Protein AF-A0A0F5PAA4-F1 (afdb_monomer_lite)

pLDDT: mean 71.05, std 21.67, range [29.44, 95.19]

Sequence (118 aa):
MLAIAMKSSELCDPKCWIWTVRRVPALVEAEVPMDQEERAELVTRIFARITSKLEDAAADAMEGQSKEANEREQIARAERIETSARDIQLMAEAAAAILRQACQSARKRGSDSNSVQI

Radius of gyration: 21.24 Å; chains: 1; bounding box: 42×35×67 Å

Secondary structure (DSSP, 8-state):
-------------TT--------------------HHHHHHHHHHHHHHHHHHHHHHHHHHHHTT-TT--HHHHHHHHHHHHHHHHHHHHHHHHHHHHHHHHHHHHHHHHHHTTS---

Structure (mmCIF, N/CA/C/O backbone):
data_AF-A0A0F5PAA4-F1
#
_entry.id   AF-A0A0F5PAA4-F1
#
loop_
_atom_site.group_PDB
_atom_site.id
_atom_site.type_symbol
_atom_site.label_atom_id
_atom_site.label_alt_id
_atom_site.label_comp_id
_atom_site.label_asym_id
_atom_site.label_entity_id
_atom_site.label_seq_id
_atom_site.pdbx_PDB_ins_code
_atom_site.Cartn_x
_atom_site.Cartn_y
_atom_site.Cartn_z
_atom_site.occupancy
_atom_site.B_iso_or_equiv
_atom_site.auth_seq_id
_atom_site.auth_comp_id
_atom_site.auth_asym_id
_atom_site.auth_atom_id
_atom_site.pdbx_PDB_model_num
ATOM 1 N N . MET A 1 1 ? 15.685 25.529 8.381 1.00 33.22 1 MET A N 1
ATOM 2 C CA . MET A 1 1 ? 15.362 26.255 9.634 1.00 33.22 1 MET A CA 1
ATOM 3 C C . MET A 1 1 ? 13.849 26.212 9.853 1.00 33.22 1 MET A C 1
ATOM 5 O O . MET A 1 1 ? 13.152 25.701 8.986 1.00 33.22 1 MET A O 1
ATOM 9 N N . LEU A 1 2 ? 13.374 26.697 11.004 1.00 32.91 2 LEU A N 1
ATOM 10 C CA . LEU A 1 2 ? 11.960 26.921 11.361 1.00 32.91 2 LEU A CA 1
ATOM 11 C C . LEU A 1 2 ? 11.213 27.759 10.292 1.00 32.91 2 LEU A C 1
ATOM 13 O O . LEU A 1 2 ? 11.868 28.524 9.590 1.00 32.91 2 LEU A O 1
ATOM 17 N N . ALA A 1 3 ? 9.879 27.757 10.151 1.00 31.41 3 ALA A N 1
ATOM 18 C CA . ALA A 1 3 ? 8.790 26.869 10.623 1.00 31.41 3 ALA A CA 1
ATOM 19 C C . ALA A 1 3 ? 7.552 27.139 9.696 1.00 31.41 3 ALA A C 1
ATOM 21 O O . ALA A 1 3 ? 7.798 27.339 8.512 1.00 31.41 3 ALA A O 1
ATOM 22 N N . ILE A 1 4 ? 6.240 27.161 10.005 1.00 31.92 4 ILE A N 1
ATOM 23 C CA . ILE A 1 4 ? 5.357 27.163 11.202 1.00 31.92 4 ILE A CA 1
ATOM 24 C C . ILE A 1 4 ? 4.042 26.430 10.821 1.00 31.92 4 ILE A C 1
ATOM 26 O O . ILE A 1 4 ? 3.731 26.302 9.638 1.00 31.92 4 ILE A O 1
ATOM 30 N N . ALA A 1 5 ? 3.264 25.942 11.797 1.00 48.59 5 ALA A N 1
ATOM 31 C CA . ALA A 1 5 ? 1.985 25.255 11.554 1.00 48.59 5 ALA A CA 1
ATOM 32 C C . ALA A 1 5 ? 0.773 26.209 11.467 1.00 48.59 5 ALA A C 1
ATOM 34 O O . ALA A 1 5 ? 0.737 27.234 12.144 1.00 48.59 5 ALA A O 1
ATOM 35 N N . MET A 1 6 ? -0.272 25.813 10.726 1.00 29.44 6 MET A N 1
ATOM 36 C CA . MET A 1 6 ? -1.611 26.414 10.815 1.00 29.44 6 MET A CA 1
ATOM 37 C C . MET A 1 6 ? -2.683 25.347 11.049 1.00 29.44 6 MET A C 1
ATOM 39 O O . MET A 1 6 ? -2.807 24.385 10.294 1.00 29.44 6 MET A O 1
ATOM 43 N N . LYS A 1 7 ? -3.491 25.559 12.090 1.00 43.25 7 LYS A N 1
ATOM 44 C CA . LYS A 1 7 ? -4.708 24.798 12.387 1.00 43.25 7 LYS A CA 1
ATOM 45 C C . LYS A 1 7 ? -5.834 25.332 11.497 1.00 43.25 7 LYS A C 1
ATOM 47 O O . LYS A 1 7 ? -6.430 26.349 11.834 1.00 43.25 7 LYS A O 1
ATOM 52 N N . SER A 1 8 ? -6.111 24.673 10.372 1.00 37.47 8 SER A N 1
ATOM 53 C CA . SER A 1 8 ? -7.257 25.046 9.531 1.00 37.47 8 SER A CA 1
ATOM 54 C C . SER A 1 8 ? -8.556 24.579 10.189 1.00 37.47 8 SER A C 1
ATOM 56 O O . SER A 1 8 ? -8.879 23.394 10.170 1.00 37.47 8 SER A O 1
ATOM 58 N N . SER A 1 9 ? -9.282 25.505 10.814 1.00 40.34 9 SER A N 1
ATOM 59 C CA . SER A 1 9 ? -10.588 25.262 11.442 1.00 40.34 9 SER A CA 1
ATOM 60 C C . SER A 1 9 ? -11.772 25.546 10.507 1.00 40.34 9 SER A C 1
ATOM 62 O O . SER A 1 9 ? -12.895 25.715 10.973 1.00 40.34 9 SER A O 1
ATOM 64 N N . GLU A 1 10 ? -11.532 25.610 9.195 1.00 41.50 10 GLU A N 1
ATOM 65 C CA . GLU A 1 10 ? -12.490 26.086 8.189 1.00 41.50 10 GLU A CA 1
ATOM 66 C C . GLU A 1 10 ? -12.744 25.039 7.094 1.00 41.50 10 GLU A C 1
ATOM 68 O O . GLU A 1 10 ? -12.441 25.253 5.924 1.00 41.50 10 GLU A O 1
ATOM 73 N N . LEU A 1 11 ? -13.297 23.882 7.477 1.00 41.94 11 LEU A N 1
ATOM 74 C CA . LEU A 1 11 ? -13.907 22.919 6.543 1.00 41.94 11 LEU A CA 1
ATOM 75 C C . LEU A 1 11 ? -14.893 21.983 7.270 1.00 41.94 11 LEU A C 1
ATOM 77 O O . LEU A 1 11 ? -14.782 20.761 7.246 1.00 41.94 11 LEU A O 1
ATOM 81 N N . CYS A 1 12 ? -15.881 22.579 7.946 1.00 33.78 12 CYS A N 1
ATOM 82 C CA . CYS A 1 12 ? -16.990 21.848 8.569 1.00 33.78 12 CYS A CA 1
ATOM 83 C C . CYS A 1 12 ? -18.027 21.381 7.527 1.00 33.78 12 CYS A C 1
ATOM 85 O O . CYS A 1 12 ? -19.172 21.828 7.545 1.00 33.78 12 CYS A O 1
ATOM 87 N N . ASP A 1 13 ? -17.636 20.461 6.642 1.00 38.03 13 ASP A N 1
ATOM 88 C CA . ASP A 1 13 ? -18.572 19.624 5.882 1.00 38.03 13 ASP A CA 1
ATOM 89 C C . ASP A 1 13 ? -18.316 18.143 6.230 1.00 38.03 13 ASP A C 1
ATOM 91 O O . ASP A 1 13 ? -17.271 17.603 5.849 1.00 38.03 13 ASP A O 1
ATOM 95 N N . PRO A 1 14 ? -19.248 17.451 6.919 1.00 42.25 14 PRO A N 1
ATOM 96 C CA . PRO A 1 14 ? -19.088 16.045 7.299 1.00 42.25 14 PRO A CA 1
ATOM 97 C C . PRO A 1 14 ? -19.070 15.066 6.108 1.00 42.25 14 PRO A C 1
ATOM 99 O O . PRO A 1 14 ? -18.960 13.859 6.317 1.00 42.25 14 PRO A O 1
ATOM 102 N N . LYS A 1 15 ? -19.178 15.544 4.860 1.00 41.66 15 LYS A N 1
ATOM 103 C CA . LYS A 1 15 ? -19.064 14.738 3.635 1.00 41.66 15 LYS A CA 1
ATOM 104 C C . LYS A 1 15 ? -17.745 14.934 2.881 1.00 41.66 15 LYS A C 1
ATOM 106 O O . LYS A 1 15 ? -17.499 14.196 1.930 1.00 41.66 15 LYS A O 1
ATOM 111 N N . CYS A 1 16 ? -16.875 15.864 3.286 1.00 35.50 16 CYS A N 1
ATOM 112 C CA . CYS A 1 16 ? -15.644 16.176 2.551 1.00 35.50 16 CYS A CA 1
ATOM 113 C C . CYS A 1 16 ? -14.419 15.367 3.031 1.00 35.50 16 CYS A C 1
ATOM 115 O O . CYS A 1 16 ? -13.402 15.917 3.444 1.00 35.50 16 CYS A O 1
ATOM 117 N N . TRP A 1 17 ? -14.487 14.035 2.940 1.00 35.19 17 TRP A N 1
ATOM 118 C CA . TRP A 1 17 ? -13.364 13.118 3.219 1.00 35.19 17 TRP A CA 1
ATOM 119 C C . TRP A 1 17 ? -12.453 12.904 1.990 1.00 35.19 17 TRP A C 1
ATOM 121 O O . TRP A 1 17 ? -11.877 11.835 1.781 1.00 35.19 17 TRP A O 1
ATOM 131 N N . ILE A 1 18 ? -12.302 13.947 1.165 1.00 41.72 18 ILE A N 1
ATOM 132 C CA . ILE A 1 18 ? -11.407 13.959 0.003 1.00 41.72 18 ILE A CA 1
ATOM 13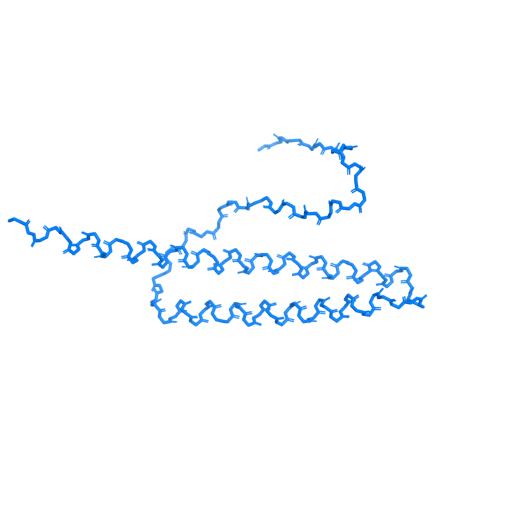3 C C . ILE A 1 18 ? -9.981 14.242 0.490 1.00 41.72 18 ILE A C 1
ATOM 135 O O . ILE A 1 18 ? -9.535 15.390 0.571 1.00 41.72 18 ILE A O 1
ATOM 139 N N . TRP A 1 19 ? -9.260 13.166 0.811 1.00 36.81 19 TRP A N 1
ATOM 140 C CA . TRP A 1 19 ? -7.839 13.186 1.160 1.00 36.81 19 TRP A CA 1
ATOM 141 C C . TRP A 1 19 ? -7.017 13.799 0.020 1.00 36.81 19 TRP A C 1
ATOM 143 O O . TRP A 1 19 ? -6.636 13.138 -0.945 1.00 36.81 19 TRP A O 1
ATOM 153 N N . THR A 1 20 ? -6.760 15.103 0.120 1.00 39.62 20 THR A N 1
ATOM 154 C CA . THR A 1 20 ? -6.058 15.872 -0.910 1.00 39.62 20 THR A CA 1
ATOM 155 C C . THR A 1 20 ? -4.556 15.615 -0.789 1.00 39.62 20 THR A C 1
ATOM 157 O O . THR A 1 20 ? -3.835 16.360 -0.125 1.00 39.62 20 THR A O 1
ATOM 160 N N . VAL A 1 21 ? -4.091 14.520 -1.401 1.00 43.03 21 VAL A N 1
ATOM 161 C CA . VAL A 1 21 ? -2.698 14.048 -1.334 1.00 43.03 21 VAL A CA 1
ATOM 162 C C . VAL A 1 21 ? -1.737 15.115 -1.868 1.00 43.03 21 VAL A C 1
ATOM 164 O O . VAL A 1 21 ? -1.580 15.317 -3.0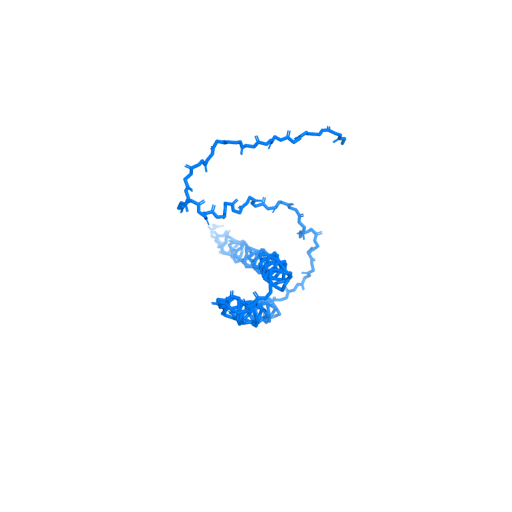76 1.00 43.03 21 VAL A O 1
ATOM 167 N N . ARG A 1 22 ? -1.071 15.823 -0.952 1.00 39.41 22 ARG A N 1
ATOM 168 C CA . ARG A 1 22 ? -0.134 16.897 -1.285 1.00 39.41 22 ARG A CA 1
ATOM 169 C C . ARG A 1 22 ? 1.227 16.301 -1.656 1.00 39.41 22 ARG A C 1
ATOM 171 O O . ARG A 1 22 ? 2.081 16.134 -0.794 1.00 39.41 22 ARG A O 1
ATOM 178 N N . ARG A 1 23 ? 1.379 15.985 -2.951 1.00 38.94 23 ARG A N 1
ATOM 179 C CA . ARG A 1 23 ? 2.579 15.443 -3.629 1.00 38.94 23 ARG A CA 1
ATOM 180 C C . ARG A 1 23 ? 3.897 15.770 -2.907 1.00 38.94 23 ARG A C 1
ATOM 182 O O . ARG A 1 23 ? 4.299 16.935 -2.874 1.00 38.94 23 ARG A O 1
ATOM 189 N N . VAL A 1 24 ? 4.608 14.736 -2.457 1.00 42.50 24 VAL A N 1
ATOM 190 C CA . VAL A 1 24 ? 5.983 14.852 -1.950 1.00 42.50 24 VAL A CA 1
ATOM 191 C C . VAL A 1 24 ? 6.958 15.016 -3.132 1.00 42.50 24 VAL A C 1
ATOM 193 O O . VAL A 1 24 ? 6.892 14.244 -4.093 1.00 42.50 24 VAL A O 1
ATOM 196 N N . PRO A 1 25 ? 7.847 16.026 -3.131 1.00 49.91 25 PRO A N 1
ATOM 197 C CA . PRO A 1 25 ? 8.957 16.118 -4.074 1.00 49.91 25 PRO A CA 1
ATOM 198 C C . PRO A 1 25 ? 10.240 15.474 -3.515 1.00 49.91 25 PRO A C 1
ATOM 2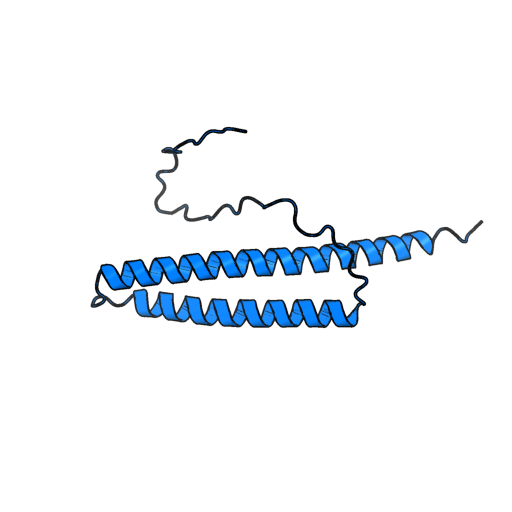00 O O . PRO A 1 25 ? 10.456 15.473 -2.309 1.00 49.91 25 PRO A O 1
ATOM 203 N N . ALA A 1 26 ? 11.114 15.035 -4.430 1.00 42.81 26 ALA A N 1
ATOM 204 C CA . ALA A 1 26 ? 12.471 14.513 -4.207 1.00 42.81 26 ALA A CA 1
ATOM 205 C C . ALA A 1 26 ? 12.604 13.202 -3.397 1.00 42.81 26 ALA A C 1
ATOM 207 O O . ALA A 1 26 ? 12.605 13.228 -2.172 1.00 42.81 26 ALA A O 1
ATOM 208 N N . LEU A 1 27 ? 12.837 12.078 -4.106 1.00 42.47 27 LEU A N 1
ATOM 209 C CA . LEU A 1 27 ? 13.696 10.960 -3.650 1.00 42.47 27 LEU A CA 1
ATOM 210 C C . LEU A 1 27 ? 14.000 9.903 -4.751 1.00 42.47 27 LEU A C 1
ATOM 212 O O . LEU A 1 27 ? 13.930 8.703 -4.508 1.00 42.47 27 LEU A O 1
ATOM 216 N N . VAL A 1 28 ? 14.354 10.323 -5.979 1.00 52.34 28 VAL A N 1
ATOM 217 C CA . VAL A 1 28 ? 14.910 9.413 -7.016 1.00 52.34 28 VAL A CA 1
ATOM 218 C C . VAL A 1 28 ? 16.017 10.109 -7.827 1.00 52.34 28 VAL A C 1
ATOM 220 O O . VAL A 1 28 ? 15.871 10.351 -9.021 1.00 52.34 28 VAL A O 1
ATOM 223 N N . GLU A 1 29 ? 17.135 10.439 -7.174 1.00 45.44 29 GLU A N 1
ATOM 224 C CA . GLU A 1 29 ? 18.380 10.897 -7.833 1.00 45.44 29 GLU A CA 1
ATOM 225 C C . GLU A 1 29 ? 19.484 9.827 -7.756 1.00 45.44 29 GLU A C 1
ATOM 227 O O . GLU A 1 29 ? 20.648 10.095 -7.477 1.00 45.44 29 GLU A O 1
ATOM 232 N N . ALA A 1 30 ? 19.091 8.580 -8.015 1.00 49.75 30 ALA A N 1
ATOM 233 C CA . ALA A 1 30 ? 20.000 7.483 -8.310 1.00 49.75 30 ALA A CA 1
ATOM 234 C C . ALA A 1 30 ? 19.585 6.878 -9.657 1.00 49.75 30 ALA A C 1
ATOM 236 O O . ALA A 1 30 ? 18.648 6.080 -9.721 1.00 49.75 30 ALA A O 1
ATOM 237 N N . GLU A 1 31 ? 20.267 7.265 -10.739 1.00 51.00 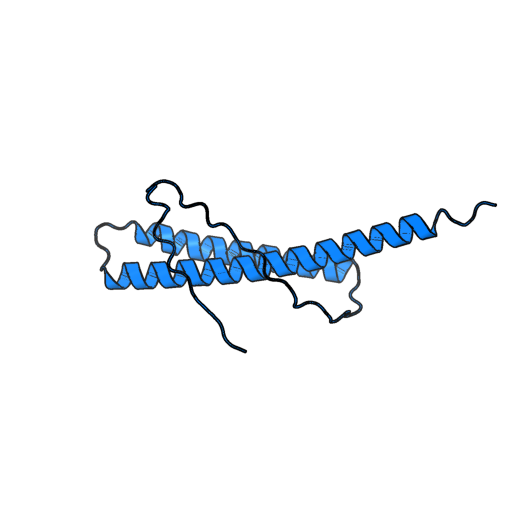31 GLU A N 1
ATOM 238 C CA . GLU A 1 31 ? 20.152 6.584 -12.035 1.00 51.00 31 GLU A CA 1
ATOM 239 C C . GLU A 1 31 ? 20.860 5.223 -11.961 1.00 51.00 31 GLU A C 1
ATOM 241 O O . GLU A 1 31 ? 21.948 5.023 -12.496 1.00 51.00 31 GLU A O 1
ATOM 246 N N . VAL A 1 32 ? 20.232 4.267 -11.273 1.00 60.38 32 VAL A N 1
ATOM 247 C CA . VAL A 1 32 ? 20.573 2.849 -11.415 1.00 60.38 32 VAL A CA 1
ATOM 248 C C . VAL A 1 32 ? 20.209 2.449 -12.852 1.00 60.38 32 VAL A C 1
ATOM 250 O O . VAL A 1 32 ? 19.040 2.600 -13.226 1.00 60.38 32 VAL A O 1
ATOM 253 N N . PRO A 1 33 ? 21.162 1.972 -13.678 1.00 63.41 33 PRO A N 1
ATOM 254 C CA . PRO A 1 33 ? 20.924 1.658 -15.084 1.00 63.41 33 PRO A CA 1
ATOM 255 C C . PRO A 1 33 ? 20.153 0.338 -15.226 1.00 63.41 33 PRO A C 1
ATOM 257 O O . PRO A 1 33 ? 20.705 -0.691 -15.593 1.00 63.41 33 PRO A O 1
ATOM 260 N N . MET A 1 34 ? 18.862 0.398 -14.912 1.00 75.31 34 MET A N 1
ATOM 261 C CA . MET A 1 34 ? 17.905 -0.700 -15.009 1.00 75.31 34 MET A CA 1
ATOM 262 C C . MET A 1 34 ? 17.423 -0.866 -16.458 1.00 75.31 34 MET A C 1
ATOM 264 O O . MET A 1 34 ? 17.238 0.135 -17.172 1.00 75.31 34 MET A O 1
ATOM 268 N N . ASP A 1 35 ? 17.173 -2.094 -16.903 1.00 83.75 35 ASP A N 1
ATOM 269 C CA . ASP A 1 35 ? 16.633 -2.382 -18.233 1.00 83.75 35 ASP A CA 1
ATOM 270 C C . ASP A 1 35 ? 15.089 -2.276 -18.291 1.00 83.75 35 ASP A C 1
ATOM 272 O O . ASP A 1 35 ? 14.433 -1.741 -17.392 1.00 83.75 35 ASP A O 1
ATOM 276 N N . GLN A 1 36 ? 14.481 -2.588 -19.441 1.00 80.62 36 GLN A N 1
ATOM 277 C CA . GLN A 1 36 ? 13.030 -2.445 -19.628 1.00 80.62 36 GLN A CA 1
ATOM 278 C C . GLN A 1 36 ? 12.216 -3.606 -19.025 1.00 80.62 36 GLN A C 1
ATOM 280 O O . GLN A 1 36 ? 11.072 -3.381 -18.631 1.00 80.62 36 GLN A O 1
ATOM 285 N N . GLU A 1 37 ? 12.795 -4.799 -18.927 1.00 84.06 37 GLU A N 1
ATOM 286 C CA . GLU A 1 37 ? 12.187 -5.999 -18.35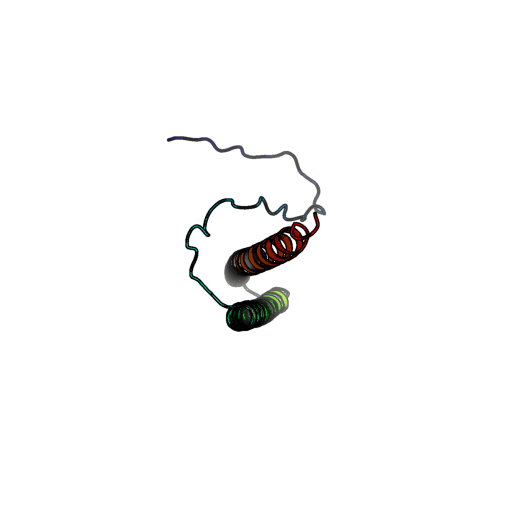2 1.00 84.06 37 GLU A CA 1
ATOM 287 C C . GLU A 1 37 ? 12.271 -5.954 -16.821 1.00 84.06 37 GLU A C 1
ATOM 289 O O . GLU A 1 37 ? 11.241 -6.054 -16.157 1.00 84.06 37 GLU A O 1
ATOM 294 N N . GLU A 1 38 ? 13.439 -5.617 -16.264 1.00 85.12 38 GLU A N 1
ATOM 295 C CA . GLU A 1 38 ? 13.633 -5.340 -14.833 1.00 85.12 38 GLU A CA 1
ATOM 296 C C . GLU A 1 38 ? 12.658 -4.268 -14.313 1.00 85.12 38 GLU A C 1
ATOM 298 O O . GLU A 1 38 ? 12.039 -4.432 -13.259 1.00 85.12 38 GLU A O 1
ATOM 303 N N . ARG A 1 39 ? 12.461 -3.173 -15.069 1.00 84.81 39 ARG A N 1
ATOM 304 C CA . ARG A 1 39 ? 11.475 -2.129 -14.724 1.00 84.81 39 ARG A CA 1
ATOM 305 C C . ARG A 1 39 ? 10.043 -2.654 -14.729 1.00 84.81 39 ARG A C 1
ATOM 307 O O . ARG A 1 39 ? 9.260 -2.267 -13.861 1.00 84.81 39 ARG A O 1
ATOM 314 N N . ALA A 1 40 ? 9.683 -3.486 -15.706 1.00 86.12 40 ALA A N 1
ATOM 315 C CA . ALA A 1 40 ? 8.344 -4.059 -15.798 1.00 86.12 40 ALA A CA 1
ATOM 316 C C . ALA A 1 40 ? 8.089 -5.046 -14.648 1.00 86.12 40 ALA A C 1
ATOM 318 O O . ALA A 1 40 ? 7.028 -4.997 -14.019 1.00 86.12 40 ALA A O 1
ATOM 319 N N . GLU A 1 41 ? 9.074 -5.880 -14.309 1.00 89.69 41 GLU A N 1
ATOM 320 C CA . GLU A 1 41 ? 8.991 -6.797 -13.176 1.00 89.69 41 GLU A CA 1
ATOM 321 C C . GLU A 1 41 ? 8.917 -6.041 -11.841 1.00 89.69 41 GLU A C 1
ATOM 323 O O . GLU A 1 41 ? 8.043 -6.325 -11.024 1.00 89.69 41 GLU A O 1
ATOM 328 N N . LEU A 1 42 ? 9.761 -5.025 -11.628 1.00 88.12 42 LEU A N 1
ATOM 329 C CA . LEU A 1 42 ? 9.743 -4.207 -10.414 1.00 88.12 42 LEU A CA 1
ATOM 330 C C . LEU A 1 42 ? 8.389 -3.510 -10.218 1.00 88.12 42 LEU A C 1
ATOM 332 O O . LEU A 1 42 ? 7.822 -3.573 -9.128 1.00 88.12 42 LEU A O 1
ATOM 336 N N . VAL A 1 43 ? 7.830 -2.902 -11.269 1.00 88.88 43 VAL A N 1
ATOM 337 C CA . VAL A 1 43 ? 6.487 -2.300 -11.216 1.00 88.88 43 VAL A CA 1
ATOM 338 C C . VAL A 1 43 ? 5.419 -3.360 -10.915 1.00 88.88 43 VAL A C 1
ATOM 340 O O . VAL A 1 43 ? 4.543 -3.116 -10.087 1.00 88.88 43 VAL A O 1
ATOM 343 N N . THR A 1 44 ? 5.519 -4.558 -11.499 1.00 91.44 44 THR A N 1
ATOM 344 C CA . THR A 1 44 ? 4.593 -5.678 -11.243 1.00 91.44 44 THR A CA 1
ATOM 345 C C . THR A 1 44 ? 4.659 -6.153 -9.786 1.00 91.44 44 THR A C 1
ATOM 347 O O . THR A 1 44 ? 3.623 -6.297 -9.135 1.00 91.44 44 THR A O 1
ATOM 350 N N . ARG A 1 45 ? 5.868 -6.317 -9.233 1.00 92.06 45 ARG A N 1
ATOM 351 C CA . ARG A 1 45 ? 6.109 -6.660 -7.821 1.00 92.06 45 ARG A CA 1
ATOM 352 C C . ARG A 1 45 ? 5.554 -5.584 -6.875 1.00 92.06 45 ARG A C 1
ATOM 354 O O . ARG A 1 45 ? 4.953 -5.926 -5.857 1.00 92.06 45 ARG A O 1
ATOM 361 N N . ILE A 1 46 ? 5.692 -4.299 -7.222 1.00 89.44 46 ILE A N 1
ATOM 362 C CA . ILE A 1 46 ? 5.108 -3.187 -6.454 1.00 89.44 46 ILE A CA 1
ATOM 363 C C . ILE A 1 46 ? 3.573 -3.244 -6.483 1.00 89.44 46 ILE A C 1
ATOM 365 O O . ILE A 1 46 ? 2.953 -3.163 -5.423 1.00 89.44 46 ILE A O 1
ATOM 369 N N . PHE A 1 47 ? 2.946 -3.441 -7.649 1.00 91.75 47 PHE A N 1
ATOM 370 C CA . PHE A 1 47 ? 1.486 -3.575 -7.743 1.00 91.75 47 PHE A CA 1
ATOM 371 C C . PHE A 1 47 ? 0.958 -4.766 -6.935 1.00 91.75 47 PHE A C 1
ATOM 373 O O . PHE A 1 47 ? 0.018 -4.594 -6.164 1.00 91.75 47 PHE A O 1
ATOM 380 N N . ALA A 1 48 ? 1.598 -5.936 -7.022 1.00 94.19 48 ALA A N 1
ATOM 381 C CA . ALA A 1 48 ? 1.228 -7.098 -6.211 1.00 94.19 48 ALA A CA 1
ATOM 382 C C . ALA A 1 48 ? 1.299 -6.802 -4.699 1.00 94.19 48 ALA A C 1
ATOM 384 O O . ALA A 1 48 ? 0.422 -7.218 -3.938 1.00 94.19 48 ALA A O 1
ATOM 385 N N . ARG A 1 49 ? 2.305 -6.032 -4.252 1.00 93.69 49 ARG A N 1
ATOM 386 C CA . ARG A 1 49 ? 2.442 -5.651 -2.838 1.00 93.69 49 ARG A CA 1
ATOM 387 C C . ARG A 1 49 ? 1.451 -4.572 -2.393 1.00 93.69 49 ARG A C 1
ATOM 389 O O . ARG A 1 49 ? 1.028 -4.602 -1.238 1.00 93.69 49 ARG A O 1
ATOM 396 N N . ILE A 1 50 ? 1.050 -3.668 -3.290 1.00 91.06 50 ILE A N 1
ATOM 397 C CA . ILE A 1 50 ? -0.053 -2.723 -3.063 1.00 91.06 50 ILE A CA 1
ATOM 398 C C . ILE A 1 50 ? -1.375 -3.484 -2.896 1.00 91.06 50 ILE A C 1
ATOM 400 O O . ILE A 1 50 ? -2.073 -3.235 -1.917 1.00 91.06 50 ILE A O 1
ATOM 404 N N . THR A 1 51 ? -1.692 -4.434 -3.784 1.00 92.88 51 THR A N 1
ATOM 405 C CA . THR A 1 51 ? -2.925 -5.238 -3.707 1.00 92.88 51 THR A CA 1
ATOM 406 C C . THR A 1 51 ? -3.016 -6.005 -2.389 1.00 92.88 51 THR A C 1
ATOM 408 O O . THR A 1 51 ? -3.992 -5.827 -1.671 1.00 92.88 51 THR A O 1
ATOM 411 N N . SER A 1 52 ? -1.964 -6.737 -1.998 1.00 94.25 52 SER A N 1
ATOM 412 C CA . SER A 1 52 ? -1.928 -7.444 -0.704 1.00 94.25 52 SER A CA 1
ATOM 413 C C . SER A 1 52 ? -2.177 -6.502 0.483 1.00 94.25 52 SER A C 1
ATOM 415 O O . SER A 1 52 ? -2.967 -6.827 1.362 1.00 94.25 52 SER A O 1
ATOM 417 N N . LYS A 1 53 ? -1.569 -5.306 0.504 1.00 93.44 53 LYS A N 1
ATOM 418 C CA . LYS A 1 53 ? -1.796 -4.332 1.588 1.00 93.44 53 LYS A CA 1
ATOM 419 C C . LYS A 1 53 ? -3.185 -3.682 1.556 1.00 93.44 53 LYS A C 1
ATOM 421 O O . LYS A 1 53 ? -3.659 -3.246 2.604 1.00 93.44 53 LYS A O 1
ATOM 426 N N . LEU A 1 54 ? -3.829 -3.593 0.390 1.00 92.50 54 LEU A N 1
ATOM 427 C CA . LEU A 1 54 ? -5.224 -3.157 0.264 1.00 92.50 54 LEU A CA 1
ATOM 428 C C . LEU A 1 54 ? -6.191 -4.230 0.777 1.00 92.50 54 LEU A C 1
ATOM 430 O O . LEU A 1 54 ? -7.160 -3.885 1.443 1.00 92.50 54 LEU A O 1
ATOM 434 N N . GLU A 1 55 ? -5.911 -5.507 0.514 1.00 95.19 55 GLU A N 1
ATOM 435 C CA . GLU A 1 55 ? -6.673 -6.650 1.032 1.00 95.19 55 GLU A CA 1
ATOM 436 C C . GLU A 1 55 ? -6.555 -6.742 2.564 1.00 95.19 55 GLU A C 1
ATOM 438 O O . GLU A 1 55 ? -7.580 -6.781 3.248 1.00 95.19 55 GLU A O 1
ATOM 443 N N . ASP A 1 56 ? -5.333 -6.647 3.107 1.00 91.44 56 ASP A N 1
ATOM 444 C CA . ASP A 1 56 ? -5.069 -6.582 4.554 1.00 91.44 56 ASP A CA 1
ATOM 445 C C . ASP A 1 56 ? -5.854 -5.427 5.218 1.00 91.44 56 ASP A C 1
ATOM 447 O O . ASP A 1 56 ? -6.562 -5.618 6.209 1.00 91.44 56 ASP A O 1
ATOM 451 N N . ALA A 1 57 ? -5.768 -4.214 4.655 1.00 89.75 57 ALA A N 1
ATOM 452 C CA . ALA A 1 57 ? -6.441 -3.030 5.195 1.00 89.75 57 ALA A CA 1
ATOM 453 C C . ALA A 1 57 ? -7.974 -3.079 5.039 1.00 89.75 57 ALA A C 1
ATOM 455 O O . ALA A 1 57 ? -8.691 -2.542 5.886 1.00 89.75 57 ALA A O 1
ATOM 456 N N . ALA A 1 58 ? -8.488 -3.725 3.987 1.00 91.00 58 ALA A N 1
ATOM 457 C CA . ALA A 1 58 ? -9.920 -3.936 3.796 1.00 91.00 58 ALA A CA 1
ATOM 458 C C . ALA A 1 58 ? -10.490 -4.920 4.827 1.00 91.00 58 ALA A C 1
ATOM 460 O O . ALA A 1 58 ? -11.563 -4.660 5.369 1.00 91.00 58 ALA A O 1
ATOM 461 N N . ALA A 1 59 ? -9.765 -5.996 5.157 1.00 89.94 59 ALA A N 1
ATOM 462 C CA . ALA A 1 59 ? -10.149 -6.912 6.230 1.00 89.94 59 ALA A CA 1
ATOM 463 C C . ALA A 1 59 ? -10.205 -6.191 7.590 1.00 89.94 59 ALA A C 1
ATOM 465 O O . ALA A 1 59 ? -11.220 -6.256 8.287 1.00 89.94 59 ALA A O 1
ATOM 466 N N . ASP A 1 60 ? -9.170 -5.411 7.918 1.00 89.12 60 ASP A N 1
ATOM 467 C CA . ASP A 1 60 ? -9.105 -4.635 9.164 1.00 89.12 60 ASP A CA 1
ATOM 468 C C . ASP A 1 60 ? -10.254 -3.606 9.276 1.00 89.12 60 ASP A C 1
ATOM 470 O O . ASP A 1 60 ? -10.836 -3.410 10.349 1.00 89.12 60 ASP A O 1
ATOM 474 N N . ALA A 1 61 ? -10.633 -2.992 8.147 1.00 89.00 61 ALA A N 1
ATOM 475 C CA . ALA A 1 61 ? -11.755 -2.059 8.043 1.00 89.00 61 ALA A CA 1
ATOM 476 C C . ALA A 1 61 ? -13.137 -2.740 8.081 1.00 89.00 61 ALA A C 1
ATOM 478 O O . ALA A 1 61 ? -14.096 -2.139 8.567 1.00 89.00 61 ALA A O 1
ATOM 479 N N . MET A 1 62 ? -13.265 -3.976 7.587 1.00 89.44 62 MET A N 1
ATOM 480 C CA . MET A 1 62 ? -14.494 -4.771 7.689 1.00 89.44 62 MET A CA 1
ATOM 481 C C . MET A 1 62 ? -14.740 -5.231 9.128 1.00 89.44 62 MET A C 1
ATOM 483 O O . MET A 1 62 ? -15.839 -5.047 9.648 1.00 89.44 62 MET A O 1
ATOM 487 N N . GLU A 1 63 ? -13.718 -5.761 9.806 1.00 84.69 63 GLU A N 1
ATOM 488 C CA . GLU A 1 63 ? -13.808 -6.133 11.225 1.00 84.69 63 GLU A CA 1
ATOM 489 C C . GLU A 1 63 ? -14.119 -4.923 12.125 1.00 84.69 63 GLU A C 1
ATOM 491 O O . GLU A 1 63 ? -14.873 -5.038 13.095 1.00 84.69 63 GLU A O 1
ATOM 496 N N . GLY A 1 64 ? -13.598 -3.741 11.773 1.00 81.75 64 GLY A N 1
ATOM 497 C CA . GLY A 1 64 ? -13.883 -2.476 12.456 1.00 81.75 64 GLY A CA 1
ATOM 498 C C . GLY A 1 64 ? -15.359 -2.046 12.453 1.00 81.75 64 GLY A C 1
ATOM 499 O O . GLY A 1 64 ? -15.726 -1.173 13.233 1.00 81.75 64 GLY A O 1
ATOM 500 N N . GLN A 1 65 ? -16.222 -2.664 11.635 1.00 82.94 65 GLN A N 1
ATOM 501 C CA . GLN A 1 65 ? -17.668 -2.389 11.606 1.00 82.94 65 GLN A CA 1
ATOM 502 C C . GLN A 1 65 ? -18.463 -3.175 12.667 1.00 82.94 65 GLN A C 1
ATOM 504 O O . GLN A 1 65 ? -19.682 -3.008 12.772 1.00 82.94 65 GLN A O 1
ATOM 509 N N . SER A 1 66 ? -17.805 -4.023 13.469 1.00 82.69 66 SER A N 1
ATOM 510 C CA . SER A 1 66 ? -18.459 -4.721 14.579 1.00 82.69 66 SER A CA 1
ATOM 511 C C . SER A 1 66 ? -18.950 -3.747 15.656 1.00 82.69 66 SER A C 1
ATOM 513 O O . SER A 1 66 ? -18.190 -2.936 16.188 1.00 82.69 66 SER A O 1
ATOM 515 N N . LYS A 1 67 ? -20.226 -3.889 16.035 1.00 76.12 67 LYS A N 1
ATOM 516 C CA . LYS A 1 67 ? -20.876 -3.117 17.111 1.00 76.12 67 LYS A CA 1
ATOM 517 C C . LYS A 1 67 ? -20.413 -3.509 18.519 1.00 76.12 67 LYS A C 1
ATOM 519 O O . LYS A 1 67 ? -20.783 -2.841 19.477 1.00 76.12 67 LYS A O 1
ATOM 524 N N . GLU A 1 68 ? -19.653 -4.595 18.633 1.00 84.00 68 GLU A N 1
ATOM 525 C CA . GLU A 1 68 ? -19.195 -5.181 19.900 1.00 84.00 68 GLU A CA 1
ATOM 526 C C . GLU A 1 68 ? -17.695 -4.936 20.151 1.00 84.00 68 GLU A C 1
ATOM 528 O O . GLU A 1 68 ? -17.177 -5.301 21.203 1.00 84.00 68 GLU A O 1
ATOM 533 N N . ALA A 1 69 ? -16.988 -4.312 19.199 1.00 75.50 69 ALA A N 1
ATOM 534 C CA . ALA A 1 69 ? -15.558 -4.029 19.311 1.00 75.50 69 ALA A CA 1
ATOM 535 C C . ALA A 1 69 ? -15.252 -2.952 20.367 1.00 75.50 69 ALA A C 1
ATOM 537 O O . ALA A 1 69 ? -15.959 -1.950 20.490 1.00 75.50 69 ALA A O 1
ATOM 538 N N . ASN A 1 70 ? -14.150 -3.133 21.097 1.00 88.44 70 ASN A N 1
ATOM 539 C CA . ASN A 1 70 ? -13.690 -2.193 22.117 1.00 88.44 70 ASN A CA 1
ATOM 540 C C . ASN A 1 70 ? -13.182 -0.887 21.473 1.00 88.44 70 ASN A C 1
ATOM 542 O O . ASN A 1 70 ? -12.482 -0.925 20.463 1.00 88.44 70 ASN A O 1
ATOM 546 N N . GLU A 1 71 ? -13.446 0.269 22.091 1.00 89.31 71 GLU A N 1
ATOM 547 C CA . GLU A 1 71 ? -12.941 1.582 21.649 1.00 89.31 71 GLU A CA 1
ATOM 548 C C . GLU A 1 71 ? -11.421 1.563 21.396 1.00 89.31 71 GLU A C 1
ATOM 550 O O . GLU A 1 71 ? -10.945 2.034 20.363 1.00 89.31 71 GLU A O 1
ATOM 555 N N . ARG A 1 72 ? -10.649 0.928 22.290 1.00 89.81 72 ARG A N 1
ATOM 556 C CA . ARG A 1 72 ? -9.187 0.798 22.139 1.00 89.81 72 ARG A CA 1
ATOM 557 C C . ARG A 1 72 ? -8.781 -0.058 20.939 1.00 89.81 72 ARG A C 1
ATOM 559 O O . ARG A 1 72 ? -7.750 0.203 20.325 1.00 89.81 72 ARG A O 1
ATOM 566 N N . GLU A 1 73 ? -9.577 -1.067 20.602 1.00 89.44 73 GLU A N 1
ATOM 567 C CA . GLU A 1 73 ? -9.339 -1.928 19.441 1.00 89.44 73 GLU A CA 1
ATOM 568 C C . GLU A 1 73 ? -9.707 -1.202 18.145 1.00 89.44 73 GLU A C 1
ATOM 570 O O . GLU A 1 73 ? -8.972 -1.314 17.169 1.00 89.44 73 GLU A O 1
ATOM 575 N N . GLN A 1 74 ? -10.781 -0.402 18.138 1.00 87.81 74 GLN A N 1
ATOM 576 C CA . GLN A 1 74 ? -11.136 0.450 16.998 1.00 87.81 74 GLN A CA 1
ATOM 577 C C . GLN A 1 74 ? -10.065 1.517 16.720 1.00 87.81 74 GLN A C 1
ATOM 579 O O . GLN A 1 74 ? -9.687 1.701 15.563 1.00 87.81 74 GLN A O 1
ATOM 584 N N . ILE A 1 75 ? -9.506 2.156 17.757 1.00 90.38 75 IL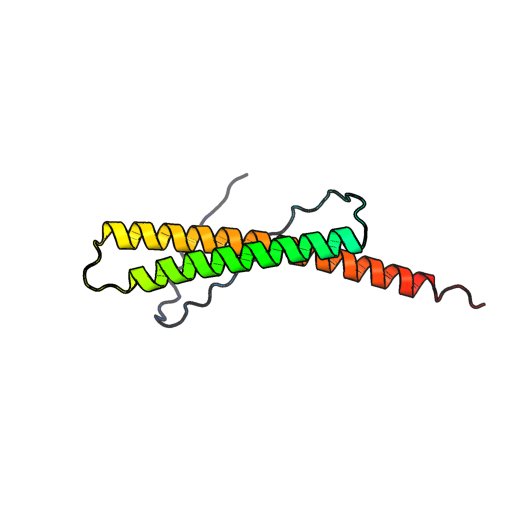E A N 1
ATOM 585 C CA . ILE A 1 75 ? -8.372 3.089 17.614 1.00 90.38 75 ILE A CA 1
ATOM 586 C C . ILE A 1 75 ? -7.155 2.364 17.017 1.00 90.38 75 ILE A C 1
ATOM 588 O O . ILE A 1 75 ? -6.639 2.781 15.981 1.00 90.38 75 ILE A O 1
ATOM 592 N N . ALA A 1 76 ? -6.757 1.223 17.589 1.00 90.56 76 ALA A N 1
ATOM 593 C CA . ALA A 1 76 ? -5.623 0.442 17.089 1.00 90.56 76 ALA A CA 1
ATOM 594 C C . ALA A 1 76 ? -5.836 -0.118 15.664 1.00 90.56 76 ALA A C 1
ATOM 596 O O . ALA A 1 76 ? -4.863 -0.371 14.954 1.00 90.56 76 ALA A O 1
ATOM 597 N N . ARG A 1 77 ? -7.087 -0.328 15.223 1.00 89.25 77 ARG A N 1
ATOM 598 C CA . ARG A 1 77 ? -7.435 -0.646 13.824 1.00 89.25 77 ARG A CA 1
ATOM 599 C C . ARG A 1 77 ? -7.259 0.568 12.917 1.00 89.25 77 ARG A C 1
ATOM 601 O O . ARG A 1 77 ? -6.611 0.456 11.881 1.00 89.25 77 ARG A O 1
ATOM 608 N N . ALA A 1 78 ? -7.778 1.730 13.315 1.00 89.50 78 ALA A N 1
ATOM 609 C CA . ALA A 1 78 ? -7.647 2.968 12.549 1.00 89.50 78 ALA A CA 1
ATOM 610 C C . ALA A 1 78 ? -6.172 3.349 12.315 1.00 89.50 78 ALA A C 1
ATOM 612 O O . ALA A 1 78 ? -5.800 3.684 11.191 1.00 89.50 78 ALA A O 1
ATOM 613 N N . GLU A 1 79 ? -5.315 3.202 13.330 1.00 92.69 79 GLU A N 1
ATOM 614 C CA . GLU A 1 79 ? -3.865 3.432 13.223 1.00 92.69 79 GLU A CA 1
ATOM 615 C C . GLU A 1 79 ? -3.179 2.479 12.222 1.00 92.69 79 GLU A C 1
ATOM 617 O O . GLU A 1 79 ? -2.310 2.904 11.451 1.00 92.69 79 GLU A O 1
ATOM 622 N N . ARG A 1 80 ? -3.584 1.199 12.172 1.00 91.25 80 ARG A N 1
ATOM 623 C CA . ARG A 1 80 ? -3.077 0.231 11.177 1.00 91.25 80 ARG A CA 1
ATOM 624 C C . ARG A 1 80 ? -3.552 0.552 9.764 1.00 91.25 80 ARG A C 1
ATOM 626 O O . ARG A 1 80 ? -2.747 0.501 8.835 1.00 91.25 80 ARG A O 1
ATOM 633 N N . ILE A 1 81 ? -4.822 0.921 9.601 1.00 90.81 81 ILE A N 1
ATOM 634 C CA . ILE A 1 81 ? -5.397 1.313 8.307 1.00 90.81 81 ILE A CA 1
ATOM 635 C C . ILE A 1 81 ? -4.698 2.576 7.780 1.00 90.81 81 ILE A C 1
ATOM 637 O O . ILE A 1 81 ? -4.288 2.601 6.619 1.00 90.81 81 ILE A O 1
ATOM 641 N N . GLU A 1 82 ? -4.473 3.589 8.626 1.00 93.00 82 GLU A N 1
ATOM 642 C CA . GLU A 1 82 ? -3.735 4.798 8.237 1.00 93.00 82 GLU A CA 1
ATOM 643 C C . GLU A 1 82 ? -2.275 4.482 7.865 1.00 93.00 82 GLU A C 1
ATOM 645 O O . GLU A 1 82 ? -1.777 4.952 6.840 1.00 93.00 82 GLU A O 1
ATOM 650 N N . THR A 1 83 ? -1.594 3.643 8.651 1.00 93.19 83 THR A N 1
ATOM 651 C CA . THR A 1 83 ? -0.219 3.207 8.355 1.00 93.19 83 THR A CA 1
ATOM 652 C C . THR A 1 83 ? -0.146 2.477 7.010 1.00 93.19 83 THR A C 1
ATOM 654 O O . THR A 1 83 ? 0.691 2.810 6.170 1.00 93.19 83 THR A O 1
ATOM 657 N N . SER A 1 84 ? -1.071 1.550 6.741 1.00 91.69 84 SER A N 1
ATOM 658 C CA . SER A 1 84 ? -1.151 0.858 5.451 1.00 91.69 84 SER A CA 1
ATOM 659 C C . SER A 1 84 ? -1.459 1.805 4.290 1.00 91.69 84 SER A C 1
ATOM 661 O O . SER A 1 84 ? -0.850 1.658 3.232 1.00 91.69 84 SER A O 1
ATOM 663 N N . ALA A 1 85 ? -2.323 2.808 4.475 1.00 89.56 85 ALA A N 1
ATOM 664 C CA . ALA A 1 85 ? -2.601 3.817 3.452 1.00 89.56 85 ALA A CA 1
ATOM 665 C C . ALA A 1 85 ? -1.356 4.657 3.101 1.00 89.56 85 ALA A C 1
ATOM 667 O O . ALA A 1 85 ? -1.094 4.903 1.921 1.00 89.56 85 ALA A O 1
ATOM 668 N N . ARG A 1 86 ? -0.547 5.037 4.102 1.00 92.19 86 ARG A N 1
ATOM 669 C CA . ARG A 1 86 ? 0.735 5.740 3.901 1.00 92.19 86 ARG A CA 1
ATOM 670 C C . ARG A 1 86 ? 1.748 4.867 3.142 1.00 92.19 86 ARG A C 1
ATOM 672 O O . ARG A 1 86 ? 2.350 5.342 2.180 1.00 92.19 86 ARG A O 1
ATOM 679 N N . ASP A 1 87 ? 1.881 3.588 3.504 1.00 90.62 87 ASP A N 1
ATOM 680 C CA . ASP A 1 87 ? 2.736 2.629 2.780 1.00 90.62 87 ASP A CA 1
ATOM 681 C C . ASP A 1 87 ? 2.299 2.462 1.313 1.00 90.62 87 ASP A C 1
ATOM 683 O O . ASP A 1 87 ? 3.130 2.452 0.402 1.00 90.62 87 ASP A O 1
ATOM 687 N N . ILE A 1 88 ? 0.988 2.348 1.070 1.00 91.62 88 ILE A N 1
ATOM 688 C CA . ILE A 1 88 ? 0.408 2.230 -0.275 1.00 91.62 88 ILE A CA 1
ATOM 689 C C . ILE A 1 88 ? 0.697 3.485 -1.109 1.00 91.62 88 ILE A C 1
ATOM 691 O O . ILE A 1 88 ? 1.084 3.354 -2.272 1.00 91.62 88 ILE A O 1
ATOM 695 N N . GLN A 1 89 ? 0.585 4.686 -0.526 1.00 91.56 89 GLN A N 1
ATOM 696 C CA . GLN A 1 89 ? 0.947 5.932 -1.207 1.00 91.56 89 GLN A CA 1
ATOM 697 C C . GLN A 1 89 ? 2.423 5.928 -1.633 1.00 91.56 89 GLN A C 1
ATOM 699 O O . GLN A 1 89 ? 2.715 6.190 -2.799 1.00 91.56 89 GLN A O 1
ATOM 704 N N . LEU A 1 90 ? 3.349 5.593 -0.727 1.00 91.25 90 LEU A N 1
ATOM 705 C CA . LEU A 1 90 ? 4.788 5.575 -1.021 1.00 91.25 90 LEU A CA 1
ATOM 706 C C . LEU A 1 90 ? 5.137 4.576 -2.137 1.00 91.25 90 LEU A C 1
ATOM 708 O O . LEU A 1 90 ? 5.888 4.905 -3.058 1.00 91.25 90 LEU A O 1
ATOM 712 N N . MET A 1 91 ? 4.544 3.379 -2.109 1.00 88.69 91 MET A N 1
ATOM 713 C CA . MET A 1 91 ? 4.706 2.381 -3.172 1.00 88.69 91 MET A CA 1
ATOM 714 C C . MET A 1 91 ? 4.135 2.861 -4.518 1.00 88.69 91 MET A C 1
ATOM 716 O O . MET A 1 91 ? 4.776 2.690 -5.558 1.00 88.69 91 MET A O 1
ATOM 720 N N . ALA A 1 92 ? 2.964 3.505 -4.518 1.00 88.25 92 ALA A N 1
ATOM 721 C CA . ALA A 1 92 ? 2.353 4.053 -5.728 1.00 88.25 92 ALA A CA 1
ATOM 722 C C . ALA A 1 92 ? 3.165 5.225 -6.316 1.00 88.25 92 ALA A C 1
ATOM 724 O O . ALA A 1 92 ? 3.332 5.312 -7.535 1.00 88.25 92 ALA A O 1
ATOM 725 N N . GLU A 1 93 ? 3.726 6.099 -5.474 1.00 90.06 93 GLU A N 1
ATOM 726 C CA . GLU A 1 93 ? 4.610 7.189 -5.901 1.00 90.06 93 GLU A CA 1
ATOM 727 C C . GLU A 1 93 ? 5.916 6.661 -6.523 1.00 90.06 93 GLU A C 1
ATOM 729 O O . GLU A 1 93 ? 6.349 7.185 -7.558 1.00 90.06 93 GLU A O 1
ATOM 734 N N . ALA A 1 94 ? 6.489 5.585 -5.965 1.00 86.88 94 ALA A N 1
ATOM 735 C CA . ALA A 1 94 ? 7.656 4.895 -6.515 1.00 86.88 94 ALA A CA 1
ATOM 736 C C . ALA A 1 94 ? 7.366 4.249 -7.885 1.00 86.88 94 ALA A C 1
ATOM 738 O O . ALA A 1 94 ? 8.079 4.523 -8.854 1.00 86.88 94 ALA A O 1
ATOM 739 N N . ALA A 1 95 ? 6.279 3.476 -8.017 1.00 87.31 95 ALA A N 1
ATOM 740 C CA . ALA A 1 95 ? 5.858 2.916 -9.307 1.00 87.31 95 ALA A CA 1
ATOM 741 C C . ALA A 1 95 ? 5.613 4.020 -10.353 1.00 87.31 95 ALA A C 1
ATOM 743 O O . ALA A 1 95 ? 6.092 3.939 -11.487 1.00 87.31 95 ALA A O 1
ATOM 744 N N . ALA A 1 96 ? 4.944 5.109 -9.961 1.00 86.19 96 ALA A N 1
ATOM 745 C CA . ALA A 1 96 ? 4.732 6.259 -10.832 1.00 86.19 96 ALA A CA 1
ATOM 746 C C . ALA A 1 96 ? 6.047 6.955 -11.229 1.00 86.19 96 ALA A C 1
ATOM 748 O O . ALA A 1 96 ? 6.124 7.525 -12.317 1.00 86.19 96 ALA A O 1
ATOM 749 N N . ALA A 1 97 ? 7.082 6.969 -10.381 1.00 84.94 97 ALA A N 1
ATOM 750 C CA . ALA A 1 97 ? 8.401 7.507 -10.734 1.00 84.94 97 ALA A CA 1
ATOM 751 C C . ALA A 1 97 ? 9.090 6.657 -11.817 1.00 84.94 97 ALA A C 1
ATOM 753 O O . ALA A 1 97 ? 9.483 7.206 -12.849 1.00 84.94 97 ALA A O 1
ATOM 754 N N . ILE A 1 98 ? 9.127 5.332 -11.637 1.00 85.50 98 ILE A N 1
ATOM 755 C CA . ILE A 1 98 ? 9.707 4.375 -12.597 1.00 85.50 98 ILE A CA 1
ATOM 756 C C . ILE A 1 98 ? 9.017 4.488 -13.969 1.00 85.50 98 ILE A C 1
ATOM 758 O O . ILE A 1 98 ? 9.677 4.600 -15.005 1.00 85.50 98 ILE A O 1
ATOM 762 N N . LEU A 1 99 ? 7.680 4.538 -13.987 1.00 82.81 99 LEU A N 1
ATOM 763 C CA . LEU A 1 99 ? 6.901 4.683 -15.223 1.00 82.81 99 LEU A CA 1
ATOM 764 C C . LEU A 1 99 ? 7.157 6.029 -15.928 1.00 82.81 99 LEU A C 1
ATOM 766 O O . LEU A 1 99 ? 7.285 6.070 -17.152 1.00 82.81 99 LEU A O 1
ATOM 770 N N . ARG A 1 100 ? 7.307 7.132 -15.176 1.00 83.00 100 ARG A N 1
ATOM 771 C CA . ARG A 1 100 ? 7.656 8.450 -15.746 1.00 83.00 100 ARG A CA 1
ATOM 772 C C . ARG A 1 100 ? 9.037 8.443 -16.408 1.00 83.00 100 ARG A C 1
ATOM 774 O O . ARG A 1 100 ? 9.162 8.973 -17.513 1.00 83.00 100 ARG A O 1
ATOM 781 N N . GLN A 1 101 ? 10.038 7.815 -15.787 1.00 76.75 101 GLN A N 1
ATOM 782 C CA . GLN A 1 101 ? 11.374 7.647 -16.375 1.00 76.75 101 GLN A CA 1
ATOM 783 C C . GLN A 1 101 ? 11.312 6.833 -17.680 1.00 76.75 101 GLN A C 1
ATOM 785 O O . GLN A 1 101 ? 11.856 7.259 -18.700 1.00 76.75 101 GLN A O 1
ATOM 790 N N . ALA A 1 102 ? 10.578 5.714 -17.694 1.00 74.00 102 ALA A N 1
ATOM 791 C CA . ALA A 1 102 ? 10.409 4.887 -18.892 1.00 74.00 102 ALA A CA 1
ATOM 792 C C . ALA A 1 102 ? 9.795 5.672 -20.072 1.00 74.00 102 ALA A C 1
ATOM 794 O O . ALA A 1 102 ? 10.319 5.625 -21.189 1.00 74.00 102 ALA A O 1
ATOM 795 N N . CYS A 1 103 ? 8.741 6.461 -19.829 1.00 73.69 103 CYS A N 1
ATOM 796 C CA . CYS A 1 103 ? 8.125 7.310 -20.855 1.00 73.69 103 CYS A CA 1
ATOM 797 C C . CYS A 1 103 ? 9.067 8.412 -21.379 1.00 73.69 103 CYS A C 1
ATOM 799 O O . CYS A 1 103 ? 9.064 8.707 -22.576 1.00 73.69 103 CYS A O 1
ATOM 801 N N . GLN A 1 104 ? 9.899 9.009 -20.519 1.00 74.56 104 GLN A N 1
ATOM 802 C CA . GLN A 1 104 ? 10.892 10.009 -20.933 1.00 74.56 104 GLN A CA 1
ATOM 803 C C . GLN A 1 104 ? 11.983 9.390 -21.826 1.00 74.56 104 GLN A C 1
ATOM 805 O O . GLN A 1 104 ? 12.304 9.945 -22.880 1.00 74.56 104 GLN A O 1
ATOM 810 N N . SER A 1 105 ? 12.486 8.207 -21.467 1.00 67.00 105 SER A N 1
ATOM 811 C CA . SER A 1 105 ? 13.486 7.463 -22.250 1.00 67.00 105 SER A CA 1
ATOM 812 C C . SER A 1 105 ? 12.939 6.886 -23.564 1.00 67.00 105 SER A C 1
ATOM 814 O O . SER A 1 105 ? 13.692 6.690 -24.518 1.00 67.00 105 SER A O 1
ATOM 816 N N . ALA A 1 106 ? 11.630 6.642 -23.668 1.00 64.38 106 ALA A N 1
ATOM 817 C CA . ALA A 1 106 ? 10.980 6.370 -24.952 1.00 64.38 106 ALA A CA 1
ATOM 818 C C . ALA A 1 106 ? 10.942 7.627 -25.845 1.00 64.38 106 ALA A C 1
ATOM 820 O O . ALA A 1 106 ? 11.283 7.559 -27.025 1.00 64.38 106 ALA A O 1
ATOM 821 N N . ARG A 1 107 ? 10.594 8.791 -25.274 1.00 62.84 107 ARG A N 1
ATOM 822 C CA . ARG A 1 107 ? 10.464 10.052 -26.025 1.00 62.84 107 ARG A CA 1
ATOM 823 C C . ARG A 1 107 ? 11.793 10.577 -26.583 1.00 62.84 107 ARG A C 1
ATOM 825 O O . ARG A 1 107 ? 11.781 11.108 -27.688 1.00 62.84 107 ARG A O 1
ATOM 832 N N . LYS A 1 108 ? 12.919 10.402 -25.873 1.00 59.47 108 LYS A N 1
ATOM 833 C CA . LYS A 1 108 ? 14.262 10.740 -26.397 1.00 59.47 108 LYS A CA 1
ATOM 834 C C . LYS A 1 108 ? 14.588 9.930 -27.660 1.00 59.47 108 LYS A C 1
ATOM 836 O O . LYS A 1 108 ? 14.728 10.515 -28.726 1.00 59.47 108 LYS A O 1
ATOM 841 N N . ARG A 1 109 ? 14.526 8.592 -27.576 1.00 57.44 109 ARG A N 1
ATOM 842 C CA . ARG A 1 109 ? 14.798 7.672 -28.704 1.00 57.44 109 ARG A CA 1
ATOM 843 C C . ARG A 1 109 ? 13.964 7.976 -29.960 1.00 57.44 109 ARG A C 1
ATOM 845 O O . ARG A 1 109 ? 14.477 7.879 -31.072 1.00 57.44 109 ARG A O 1
ATOM 852 N N . GLY A 1 110 ? 12.701 8.382 -29.797 1.00 57.59 110 GLY A N 1
ATOM 853 C CA . GLY A 1 110 ? 11.850 8.811 -30.916 1.00 57.59 110 GLY A CA 1
ATOM 854 C C . GLY A 1 110 ? 12.239 10.161 -31.537 1.00 57.59 110 GLY A C 1
ATOM 855 O O . GLY A 1 110 ? 11.993 10.375 -32.718 1.00 57.59 110 GLY A O 1
ATOM 856 N N . SER A 1 111 ? 12.873 11.055 -30.773 1.00 52.75 111 SER A N 1
ATOM 857 C CA . SER A 1 111 ? 13.406 12.333 -31.266 1.00 52.75 111 SER A CA 1
ATOM 858 C C . SER A 1 111 ? 14.733 12.142 -32.005 1.00 52.75 111 SER A C 1
ATOM 860 O O . SER A 1 111 ? 14.918 12.693 -33.087 1.00 52.75 111 SER A O 1
ATOM 862 N N . ASP A 1 112 ? 15.626 11.320 -31.449 1.00 55.22 112 ASP A N 1
ATOM 863 C CA . ASP A 1 112 ? 16.961 11.049 -32.004 1.00 55.22 112 ASP A CA 1
ATOM 864 C C . ASP A 1 112 ? 16.897 10.249 -33.321 1.00 55.22 112 ASP A C 1
ATOM 866 O O . ASP A 1 112 ? 17.821 10.288 -34.127 1.00 55.22 112 ASP A O 1
ATOM 870 N N . SER A 1 113 ? 15.779 9.559 -33.577 1.00 54.47 113 SER A N 1
ATOM 871 C CA . SER A 1 113 ? 15.526 8.844 -34.838 1.00 54.47 113 SER A CA 1
ATOM 872 C C . SER A 1 113 ? 15.085 9.761 -35.991 1.00 54.47 113 SER A C 1
ATOM 874 O O . SER A 1 113 ? 15.056 9.323 -37.137 1.00 54.47 113 SER A O 1
ATOM 876 N N . ASN A 1 114 ? 14.721 11.019 -35.710 1.00 50.75 114 ASN A N 1
ATOM 877 C CA . ASN A 1 114 ? 14.113 11.940 -36.680 1.00 50.75 114 ASN A CA 1
ATOM 878 C C . ASN A 1 114 ? 15.069 13.066 -37.134 1.00 50.75 114 ASN A C 1
ATOM 880 O O . ASN A 1 114 ? 14.634 14.057 -37.717 1.00 50.75 114 ASN A O 1
ATOM 884 N N . SER A 1 115 ? 16.366 12.934 -36.844 1.00 50.28 115 SER A N 1
ATOM 885 C CA . SER A 1 115 ? 17.422 13.900 -37.184 1.00 50.28 115 SER A CA 1
ATOM 886 C C . SER A 1 115 ? 18.370 13.421 -38.295 1.00 50.28 115 SER A C 1
ATOM 888 O O . SER A 1 115 ? 19.280 14.153 -38.671 1.00 50.28 115 SER A O 1
ATOM 890 N N . VAL A 1 116 ? 18.142 12.230 -38.867 1.00 52.41 116 VAL A N 1
ATOM 891 C CA . VAL A 1 116 ? 18.941 11.658 -39.974 1.00 52.41 116 VAL A CA 1
ATOM 892 C C . VAL A 1 116 ? 18.207 11.797 -41.320 1.00 52.41 116 VAL A C 1
ATOM 894 O O . VAL A 1 116 ? 18.042 10.834 -42.064 1.00 52.41 116 VAL A O 1
ATOM 897 N N . GLN A 1 117 ? 17.733 13.013 -41.615 1.00 50.88 117 GLN A N 1
ATOM 898 C CA . GLN A 1 117 ? 17.276 13.446 -42.945 1.00 50.88 117 GLN A CA 1
ATOM 899 C C . GLN A 1 117 ? 17.480 14.962 -43.128 1.00 50.88 117 GLN A C 1
ATOM 901 O O . GLN A 1 117 ? 16.532 15.718 -42.932 1.00 50.88 117 GLN A O 1
ATOM 906 N N . ILE A 1 118 ? 18.702 15.389 -43.482 1.00 47.97 118 ILE A N 1
ATOM 907 C CA . ILE A 1 118 ? 19.063 16.128 -44.720 1.00 47.97 118 ILE A CA 1
ATOM 908 C C . ILE A 1 118 ? 20.523 15.768 -45.031 1.00 47.97 118 ILE A C 1
ATOM 910 O O . ILE A 1 118 ? 21.342 15.863 -44.091 1.00 47.97 118 ILE A O 1
#

Foldseek 3Di:
DDDDDDDPPPDPDPPPPPPPPPDDDDDPPDCPPDDPVRLVVLLVVLVVVLVVLVVVLVVLVVVLPDPPDDPVSNVVSVVSNVVSVVVSVVSVVVNVVSVVVVVVVVVVVVVVVPPPDD